Protein AF-A0A370E1D6-F1 (afdb_monomer_lite)

Foldseek 3Di:
DAAAEDADQVVLVVLVVDDNSLVR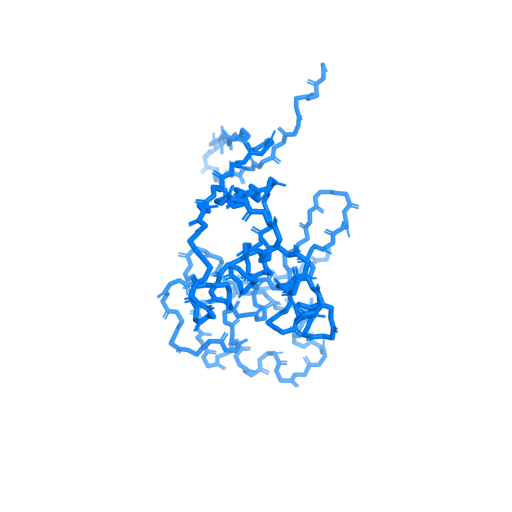YAYDPVCLVVHPDPVSSLSNQQSDADPVRDGPDDDACPCVVCLVVVLVVLLVDQAEEAEAEAPHPCRVVVNSVVVNVVVVNRYHYHYDYPFADWDWDDDPVDIDIDTDDDDD

pLDDT: mean 72.11, std 13.66, range [39.25, 93.19]

Sequence (136 aa):
MFKIVLSNQTLLQFAFSNKIGRALVRGNLLKLSSYSDRSVADHIYTSIKLNNRTSKESRANRFQDIDQHTVDLLKEFDKPVFHDVGVSSGITSFELYSLLQDQGVSSSFNISDKFAKIYYEKTPLYTKIYDSEKIP

Structure (mmCIF, N/CA/C/O backbone):
data_AF-A0A370E1D6-F1
#
_entry.id   AF-A0A370E1D6-F1
#
loop_
_atom_site.group_PDB
_atom_site.id
_atom_site.type_symbol
_atom_site.label_atom_id
_atom_site.label_alt_id
_atom_site.label_comp_id
_atom_site.label_asym_id
_atom_site.label_entity_id
_atom_site.label_seq_id
_atom_site.pdbx_PDB_ins_code
_atom_site.Cartn_x
_atom_site.Cartn_y
_atom_site.Cartn_z
_atom_site.occupancy
_atom_site.B_iso_or_equiv
_atom_site.auth_seq_id
_atom_site.auth_comp_id
_atom_site.auth_asym_id
_atom_site.auth_atom_id
_atom_site.pdbx_PDB_model_num
ATOM 1 N N . MET A 1 1 ? 21.461 -1.186 -13.683 1.00 49.19 1 MET A N 1
ATOM 2 C CA . MET A 1 1 ? 20.892 -2.408 -14.294 1.00 49.19 1 MET A CA 1
ATOM 3 C C . MET A 1 1 ? 19.771 -1.978 -15.223 1.00 49.19 1 MET A C 1
ATOM 5 O O . MET A 1 1 ? 18.837 -1.340 -14.750 1.00 49.19 1 MET A O 1
ATOM 9 N N . PHE A 1 2 ? 19.920 -2.232 -16.522 1.00 52.75 2 PHE A N 1
ATOM 10 C CA . PHE A 1 2 ? 18.925 -1.894 -17.542 1.00 52.75 2 PHE A CA 1
ATOM 11 C C . PHE A 1 2 ? 17.621 -2.656 -17.266 1.00 52.75 2 PHE A C 1
ATOM 13 O O . PHE A 1 2 ? 17.673 -3.841 -16.934 1.00 52.75 2 PHE A O 1
ATOM 20 N N . LYS A 1 3 ? 16.470 -1.980 -17.342 1.00 71.12 3 LYS A N 1
ATOM 21 C CA . LYS A 1 3 ? 15.152 -2.607 -17.189 1.00 71.12 3 LYS A CA 1
ATOM 22 C C . LYS A 1 3 ? 14.265 -2.241 -18.365 1.00 71.12 3 LYS A C 1
ATOM 24 O O . LYS A 1 3 ? 14.209 -1.078 -18.751 1.00 71.12 3 LYS A O 1
ATOM 29 N N . ILE A 1 4 ? 13.556 -3.231 -18.891 1.00 79.62 4 ILE A N 1
ATOM 30 C CA . ILE A 1 4 ? 12.594 -3.063 -19.978 1.00 79.62 4 ILE A CA 1
ATOM 31 C C . ILE A 1 4 ? 11.248 -2.693 -19.358 1.00 79.62 4 ILE A C 1
ATOM 33 O O . ILE A 1 4 ? 10.735 -3.427 -18.512 1.00 79.62 4 ILE A O 1
ATOM 37 N N . VAL A 1 5 ? 10.681 -1.556 -19.760 1.00 84.75 5 VAL A N 1
ATOM 38 C CA . VAL A 1 5 ? 9.362 -1.115 -19.294 1.00 84.75 5 VAL A CA 1
ATOM 39 C C . VAL A 1 5 ? 8.301 -1.564 -20.291 1.00 84.75 5 VAL A C 1
ATOM 41 O O . VAL A 1 5 ? 8.332 -1.160 -21.450 1.00 84.75 5 VAL A O 1
ATOM 44 N N . LEU A 1 6 ? 7.354 -2.386 -19.841 1.00 86.44 6 LEU A N 1
ATOM 45 C CA . LEU A 1 6 ? 6.246 -2.874 -20.661 1.00 86.44 6 LEU A CA 1
ATOM 46 C C . LEU A 1 6 ? 4.914 -2.294 -20.185 1.00 86.44 6 LEU A C 1
ATOM 48 O O . LEU A 1 6 ? 4.705 -2.033 -19.004 1.00 86.44 6 LEU A O 1
ATOM 52 N N . SER A 1 7 ? 4.008 -2.096 -21.140 1.00 87.38 7 SER A N 1
ATOM 53 C CA . SER A 1 7 ? 2.627 -1.652 -20.898 1.00 87.38 7 SER A CA 1
ATOM 54 C C . SER A 1 7 ? 1.584 -2.690 -21.322 1.00 87.38 7 SER A C 1
ATOM 56 O O . SER A 1 7 ? 0.396 -2.479 -21.115 1.00 87.38 7 SER A O 1
ATOM 58 N N . ASN A 1 8 ? 2.003 -3.781 -21.967 1.00 92.25 8 ASN A N 1
ATOM 59 C CA . ASN A 1 8 ? 1.111 -4.854 -22.393 1.00 92.25 8 ASN A CA 1
ATOM 60 C C . ASN A 1 8 ? 0.961 -5.867 -21.250 1.00 92.25 8 ASN A C 1
ATOM 62 O O . ASN A 1 8 ? 1.958 -6.426 -20.791 1.00 92.25 8 ASN A O 1
ATOM 66 N N . GLN A 1 9 ? -0.274 -6.103 -20.807 1.00 91.50 9 GLN A N 1
ATOM 67 C CA . GLN A 1 9 ? -0.565 -6.969 -19.665 1.00 91.50 9 GLN A CA 1
ATOM 68 C C . GLN A 1 9 ? -0.124 -8.418 -19.884 1.00 91.50 9 GLN A C 1
ATOM 70 O O . GLN A 1 9 ? 0.505 -8.992 -19.003 1.00 91.50 9 GLN A O 1
ATOM 75 N N . THR A 1 10 ? -0.389 -8.999 -21.053 1.00 93.19 10 THR A N 1
ATOM 76 C CA . THR A 1 10 ? -0.027 -10.390 -21.365 1.00 93.19 10 THR A CA 1
ATOM 77 C C . THR A 1 10 ? 1.485 -10.605 -21.306 1.00 93.19 10 THR A C 1
ATOM 79 O O . THR A 1 10 ? 1.964 -11.576 -20.721 1.00 93.19 10 THR A O 1
ATOM 82 N N . LEU A 1 11 ? 2.264 -9.663 -21.844 1.00 90.94 11 LEU A N 1
ATOM 83 C CA . LEU A 1 11 ? 3.725 -9.719 -21.758 1.00 90.94 11 LEU A CA 1
ATOM 84 C C . LEU A 1 11 ? 4.228 -9.527 -20.323 1.00 90.94 11 LEU A C 1
ATOM 86 O O . LEU A 1 11 ? 5.212 -10.153 -19.933 1.00 90.94 11 LEU A O 1
ATOM 90 N N . LEU A 1 12 ? 3.556 -8.689 -19.529 1.00 90.69 12 LEU A N 1
ATOM 91 C CA . LEU A 1 12 ? 3.871 -8.517 -18.111 1.00 90.69 12 LEU A CA 1
ATOM 92 C C . LEU A 1 12 ? 3.581 -9.789 -17.310 1.00 90.69 12 LEU A C 1
ATOM 94 O O . LEU A 1 12 ? 4.440 -10.210 -16.545 1.00 90.69 12 LEU A O 1
ATOM 98 N N . GLN A 1 13 ? 2.440 -10.445 -17.531 1.00 92.31 13 GLN A N 1
ATOM 99 C CA . GLN A 1 13 ? 2.112 -11.739 -16.919 1.00 92.31 13 GLN A CA 1
ATOM 100 C C . GLN A 1 13 ? 3.180 -12.785 -17.252 1.00 92.31 13 GLN A C 1
ATOM 102 O O . GLN A 1 13 ? 3.714 -13.443 -16.357 1.00 92.31 13 GLN A O 1
ATOM 107 N N . PHE A 1 14 ? 3.559 -12.888 -18.529 1.00 92.19 14 PHE A N 1
ATOM 108 C CA . PHE A 1 14 ? 4.608 -13.807 -18.958 1.00 92.19 14 PHE A CA 1
ATOM 109 C C . PHE A 1 14 ? 5.952 -13.484 -18.293 1.00 92.19 14 PHE A C 1
ATOM 111 O O . PHE A 1 14 ? 6.603 -14.373 -17.745 1.00 92.19 14 PHE A O 1
ATOM 118 N N . ALA A 1 15 ? 6.353 -12.213 -18.265 1.00 89.19 15 ALA A N 1
ATOM 119 C CA . ALA A 1 15 ? 7.590 -11.791 -17.616 1.00 89.19 15 ALA A CA 1
ATOM 120 C C . ALA A 1 15 ? 7.570 -12.040 -16.098 1.00 89.19 15 ALA A C 1
ATOM 122 O O . ALA A 1 15 ? 8.588 -12.415 -15.516 1.00 89.19 15 ALA A O 1
ATOM 123 N N . PHE A 1 16 ? 6.422 -11.858 -15.447 1.00 88.56 16 PHE A N 1
ATOM 124 C CA . PHE A 1 16 ? 6.280 -12.029 -14.004 1.00 88.56 16 PHE A CA 1
ATOM 125 C C . PHE A 1 16 ? 6.155 -13.493 -13.576 1.00 88.56 16 PHE A C 1
ATOM 127 O O . PHE A 1 16 ? 6.469 -13.818 -12.429 1.00 88.56 16 PHE A O 1
ATOM 134 N N . SER A 1 17 ? 5.822 -14.398 -14.500 1.00 89.75 17 SER A N 1
ATOM 135 C CA . SER A 1 17 ? 5.753 -15.840 -14.231 1.00 89.75 17 SER A CA 1
ATOM 136 C C . SER A 1 17 ? 7.088 -16.439 -13.760 1.00 89.75 17 SER A C 1
ATOM 138 O O . SER A 1 17 ? 7.103 -17.384 -12.976 1.00 89.75 17 SER A O 1
ATOM 140 N N . ASN A 1 18 ? 8.230 -15.857 -14.146 1.00 87.19 18 ASN A N 1
ATOM 141 C CA . ASN A 1 18 ? 9.556 -16.399 -13.837 1.00 87.19 18 ASN A CA 1
ATOM 142 C C . ASN A 1 18 ? 10.513 -15.359 -13.220 1.00 87.19 18 ASN A C 1
ATOM 144 O O . ASN A 1 18 ? 10.276 -14.152 -13.240 1.00 87.19 18 ASN A O 1
ATOM 148 N N . LYS A 1 19 ? 11.600 -15.838 -12.603 1.00 83.38 19 LYS A N 1
ATOM 149 C CA . LYS A 1 19 ? 12.531 -15.005 -11.816 1.00 83.38 19 LYS A CA 1
ATOM 150 C C . LYS A 1 19 ? 13.360 -14.047 -12.680 1.00 83.38 19 LYS A C 1
ATOM 152 O O . LYS A 1 19 ? 13.627 -12.924 -12.258 1.00 83.38 19 LYS A O 1
ATOM 157 N N . ILE A 1 20 ? 13.759 -14.482 -13.876 1.00 84.50 20 ILE A N 1
ATOM 158 C CA . ILE A 1 20 ? 14.594 -13.695 -14.795 1.00 84.50 20 ILE A CA 1
ATOM 159 C C . ILE A 1 20 ? 13.780 -12.529 -15.363 1.00 84.50 20 ILE A C 1
ATOM 161 O O . ILE A 1 20 ? 14.221 -11.381 -15.306 1.00 84.50 20 ILE A O 1
ATOM 165 N N . GLY A 1 21 ? 12.556 -12.797 -15.820 1.00 83.81 21 GLY A N 1
ATOM 166 C CA . GLY A 1 21 ? 11.641 -11.772 -16.310 1.00 83.81 21 GLY A CA 1
ATOM 167 C C . GLY A 1 21 ? 11.331 -10.719 -15.244 1.00 83.81 21 GLY A C 1
ATOM 168 O O . GLY A 1 21 ? 11.463 -9.529 -15.517 1.00 83.81 21 GLY A O 1
ATOM 169 N N . ARG A 1 22 ? 11.075 -11.118 -13.989 1.00 81.50 22 ARG A N 1
ATOM 170 C CA . ARG A 1 22 ? 10.895 -10.180 -12.856 1.00 81.50 22 ARG A CA 1
ATOM 171 C C . ARG A 1 22 ? 12.113 -9.295 -12.571 1.00 81.50 22 ARG A C 1
ATOM 173 O O . ARG A 1 22 ? 11.969 -8.170 -12.077 1.00 81.50 22 ARG A O 1
ATOM 180 N N . ALA A 1 23 ? 13.319 -9.785 -12.848 1.00 77.75 23 ALA A N 1
ATOM 181 C CA . ALA A 1 23 ? 14.547 -9.020 -12.650 1.00 77.75 23 ALA A CA 1
ATOM 182 C C . ALA A 1 23 ? 14.761 -7.969 -13.753 1.00 77.75 23 ALA A C 1
ATOM 184 O O . ALA A 1 23 ? 15.207 -6.856 -13.456 1.00 77.75 23 ALA A O 1
ATOM 185 N N . LEU A 1 24 ? 14.408 -8.309 -14.997 1.00 80.44 24 LEU A N 1
ATOM 186 C CA . LEU A 1 24 ? 14.694 -7.509 -16.192 1.00 80.44 24 LEU A CA 1
ATOM 187 C C . LEU A 1 24 ? 13.536 -6.602 -16.625 1.00 80.44 24 LEU A C 1
ATOM 189 O O . LEU A 1 24 ? 13.775 -5.577 -17.261 1.00 80.44 24 LEU A O 1
ATOM 193 N N . VAL A 1 25 ? 12.295 -6.942 -16.274 1.00 84.69 25 VAL A N 1
ATOM 194 C CA . VAL A 1 25 ? 11.087 -6.245 -16.734 1.00 84.69 25 VAL A CA 1
ATOM 195 C C . VAL A 1 25 ? 10.439 -5.449 -15.599 1.00 84.69 25 VAL A C 1
ATOM 197 O O . VAL A 1 25 ? 10.438 -5.844 -14.427 1.00 84.69 25 VAL A O 1
ATOM 200 N N . ARG A 1 26 ? 9.887 -4.285 -15.942 1.00 82.75 26 ARG A N 1
ATOM 201 C CA . ARG A 1 26 ? 9.024 -3.470 -15.081 1.00 82.75 26 ARG A CA 1
ATOM 202 C C . ARG A 1 26 ? 7.744 -3.110 -15.819 1.00 82.75 26 ARG A C 1
ATOM 204 O O . ARG A 1 26 ? 7.758 -2.910 -17.030 1.00 82.75 26 ARG A O 1
ATOM 211 N N . GLY A 1 27 ? 6.643 -3.016 -15.082 1.00 81.81 27 GLY A N 1
ATOM 212 C CA . GLY A 1 27 ? 5.409 -2.461 -15.624 1.00 81.81 27 GLY A CA 1
ATOM 213 C C . GLY A 1 27 ? 5.448 -0.942 -15.662 1.00 81.81 27 GLY A C 1
ATOM 214 O O . GLY A 1 27 ? 6.109 -0.301 -14.842 1.00 81.81 27 GLY A O 1
ATOM 215 N N . ASN A 1 28 ? 4.743 -0.366 -16.629 1.00 79.44 28 ASN A N 1
ATOM 216 C CA . ASN A 1 28 ? 4.551 1.071 -16.712 1.00 79.44 28 ASN A CA 1
ATOM 217 C C . ASN A 1 28 ? 3.574 1.529 -15.619 1.00 79.44 28 ASN A C 1
ATOM 219 O O . ASN A 1 28 ? 2.386 1.205 -15.677 1.00 79.44 28 ASN A O 1
ATOM 223 N N . LEU A 1 29 ? 4.085 2.290 -14.649 1.00 74.31 29 LEU A N 1
ATOM 224 C CA . LEU A 1 29 ? 3.318 2.816 -13.517 1.00 74.31 29 LEU A CA 1
ATOM 225 C C . LEU A 1 29 ? 2.202 3.772 -13.953 1.00 74.31 29 LEU A C 1
ATOM 227 O O . LEU A 1 29 ? 1.120 3.746 -13.379 1.00 74.31 29 LEU A O 1
ATOM 231 N N . LEU A 1 30 ? 2.412 4.550 -15.019 1.00 77.56 30 LEU A N 1
ATOM 232 C CA . LEU A 1 30 ? 1.405 5.488 -15.537 1.00 77.56 30 LEU A CA 1
ATOM 233 C C . LEU A 1 30 ? 0.172 4.781 -16.121 1.00 77.56 30 LEU A C 1
ATOM 235 O O . LEU A 1 30 ? -0.832 5.420 -16.410 1.00 77.56 30 LEU A O 1
ATOM 239 N N . LYS A 1 31 ? 0.256 3.462 -16.313 1.00 78.00 31 LYS A N 1
ATOM 240 C CA . LYS A 1 31 ? -0.807 2.618 -16.858 1.00 78.00 31 LYS A CA 1
ATOM 241 C C . LYS A 1 31 ? -1.404 1.663 -15.829 1.00 78.00 31 LYS A C 1
ATOM 243 O O . LYS A 1 31 ? -2.151 0.769 -16.215 1.00 78.00 31 LYS A O 1
ATOM 248 N N . LEU A 1 32 ? -1.121 1.867 -14.538 1.00 74.94 32 LEU A N 1
ATOM 249 C CA . LEU A 1 32 ? -1.628 1.031 -13.444 1.00 74.94 32 LEU A CA 1
ATOM 250 C C . LEU A 1 32 ? -3.149 0.832 -13.502 1.00 74.94 32 LEU A C 1
ATOM 252 O O . LEU A 1 32 ? -3.612 -0.299 -13.404 1.00 74.94 32 LEU A O 1
ATOM 256 N N . SER A 1 33 ? -3.908 1.901 -13.756 1.00 76.38 33 SER A N 1
ATOM 257 C CA . SER A 1 33 ? -5.374 1.863 -13.869 1.00 76.38 33 SER A CA 1
ATOM 258 C C . SER A 1 33 ? -5.902 1.138 -15.112 1.00 76.38 33 SER A C 1
ATOM 260 O O . SER A 1 33 ? -7.093 0.859 -15.189 1.00 76.38 33 SER A O 1
ATOM 262 N N . SER A 1 34 ? -5.041 0.841 -16.091 1.00 80.56 34 SER A N 1
ATOM 263 C CA . SER A 1 34 ? -5.422 0.183 -17.347 1.00 80.56 34 SER A CA 1
ATOM 264 C C . SER A 1 34 ? -5.170 -1.327 -17.365 1.00 80.56 34 SER A C 1
ATOM 266 O O . SER A 1 34 ? -5.534 -1.984 -18.338 1.00 80.56 34 SER A O 1
ATOM 268 N N . TYR A 1 35 ? -4.556 -1.888 -16.316 1.00 81.44 35 TYR A N 1
ATOM 269 C CA . TYR A 1 35 ? -4.383 -3.335 -16.186 1.00 81.44 35 TYR A CA 1
ATOM 270 C C . TYR A 1 35 ? -5.651 -3.949 -15.579 1.00 81.44 35 TYR A C 1
ATOM 272 O O . TYR A 1 35 ? -6.039 -3.607 -14.465 1.00 81.44 35 TYR A O 1
ATOM 280 N N . SER A 1 36 ? -6.295 -4.858 -16.309 1.00 84.62 36 SER A N 1
ATOM 281 C CA . SER A 1 36 ? -7.484 -5.583 -15.847 1.00 84.62 36 SER A CA 1
ATOM 282 C C . SER A 1 36 ? -7.149 -6.687 -14.844 1.00 84.62 36 SER A C 1
ATOM 284 O O . SER A 1 36 ? -7.978 -7.031 -14.005 1.00 84.62 36 SER A O 1
ATOM 286 N N . ASP A 1 37 ? -5.935 -7.236 -14.904 1.00 83.75 37 ASP A N 1
ATOM 287 C CA . ASP A 1 37 ? -5.465 -8.243 -13.957 1.00 83.75 37 ASP A CA 1
ATOM 288 C C . ASP A 1 37 ? -4.802 -7.583 -12.743 1.00 83.75 37 ASP A C 1
ATOM 290 O O . ASP A 1 37 ? -3.699 -7.028 -12.823 1.00 83.75 37 ASP A O 1
ATOM 294 N N . ARG A 1 38 ? -5.477 -7.702 -11.596 1.00 79.75 38 ARG A N 1
ATOM 295 C CA . ARG A 1 38 ? -4.999 -7.234 -10.289 1.00 79.75 38 ARG A CA 1
ATOM 296 C C . ARG A 1 38 ? -3.625 -7.795 -9.933 1.00 79.75 38 ARG A C 1
ATOM 298 O O . ARG A 1 38 ? -2.803 -7.045 -9.425 1.00 79.75 38 ARG A O 1
ATOM 305 N N . SER A 1 39 ? -3.320 -9.049 -10.268 1.00 79.62 39 SER A N 1
ATOM 306 C CA . SER A 1 39 ? -2.033 -9.666 -9.922 1.00 79.62 39 SER A CA 1
ATOM 307 C C . SER A 1 39 ? -0.844 -8.971 -10.597 1.00 79.62 39 SER A C 1
ATOM 309 O O . SER A 1 39 ? 0.233 -8.843 -10.010 1.00 79.62 39 SER A O 1
ATOM 311 N N . VAL A 1 40 ? -1.046 -8.452 -11.813 1.00 81.88 40 VAL A N 1
ATOM 312 C CA . VAL A 1 40 ? -0.045 -7.668 -12.545 1.00 81.88 40 VAL A CA 1
ATOM 313 C C . VAL A 1 40 ? 0.139 -6.309 -11.886 1.00 81.88 40 VAL A C 1
ATOM 315 O O . VAL A 1 40 ? 1.277 -5.895 -11.657 1.00 81.88 40 VAL A O 1
ATOM 318 N N . ALA A 1 41 ? -0.960 -5.630 -11.551 1.00 76.94 41 ALA A N 1
ATOM 319 C CA . ALA A 1 41 ? -0.921 -4.347 -10.857 1.00 76.94 41 ALA A CA 1
ATOM 320 C C . ALA A 1 41 ? -0.238 -4.471 -9.484 1.00 76.94 41 ALA A C 1
ATOM 322 O O . ALA A 1 41 ? 0.677 -3.704 -9.186 1.00 76.94 41 ALA A O 1
ATOM 323 N N . ASP A 1 42 ? -0.592 -5.486 -8.697 1.00 74.94 42 ASP A N 1
ATOM 324 C CA . ASP A 1 42 ? -0.029 -5.756 -7.372 1.00 74.94 42 ASP A CA 1
ATOM 325 C C . ASP A 1 42 ? 1.472 -6.072 -7.449 1.00 74.94 42 ASP A C 1
ATOM 327 O O . ASP A 1 42 ? 2.271 -5.599 -6.632 1.00 74.94 42 ASP A O 1
ATOM 331 N N . HIS A 1 43 ? 1.903 -6.814 -8.476 1.00 75.75 43 HIS A N 1
ATOM 332 C CA . HIS A 1 43 ? 3.327 -7.055 -8.705 1.00 75.75 43 HIS A CA 1
ATOM 333 C C . HIS A 1 43 ? 4.081 -5.767 -9.061 1.00 75.75 43 HIS A C 1
ATOM 335 O O . HIS A 1 43 ? 5.199 -5.538 -8.597 1.00 75.75 43 HIS A O 1
ATOM 341 N N . ILE A 1 44 ? 3.475 -4.894 -9.869 1.00 77.25 44 ILE A N 1
ATOM 342 C CA . ILE A 1 44 ? 4.055 -3.592 -10.205 1.00 77.25 44 ILE A CA 1
ATOM 343 C C . ILE A 1 44 ? 4.192 -2.740 -8.939 1.00 77.25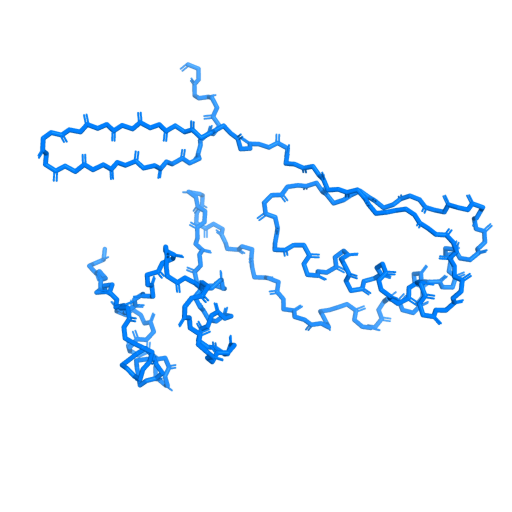 44 ILE A C 1
ATOM 345 O O . ILE A 1 44 ? 5.296 -2.250 -8.688 1.00 77.25 44 ILE A O 1
ATOM 349 N N . TYR A 1 45 ? 3.136 -2.640 -8.124 1.00 69.00 45 TYR A N 1
ATOM 350 C CA . TYR A 1 45 ? 3.128 -1.922 -6.845 1.00 69.00 45 TYR A CA 1
ATOM 351 C C . TYR A 1 45 ? 4.225 -2.410 -5.895 1.00 69.00 45 TYR A C 1
ATOM 353 O O . TYR A 1 45 ? 5.027 -1.616 -5.407 1.00 69.00 45 TYR A O 1
ATOM 361 N N . THR A 1 46 ? 4.318 -3.721 -5.682 1.00 65.56 46 THR A N 1
ATOM 362 C CA . THR A 1 46 ? 5.319 -4.321 -4.781 1.00 65.56 46 THR A CA 1
ATOM 363 C C . THR A 1 46 ? 6.754 -4.203 -5.304 1.00 65.56 46 THR A C 1
ATOM 365 O O . THR A 1 46 ? 7.709 -4.290 -4.536 1.00 65.56 46 THR A O 1
ATOM 368 N N . SER A 1 47 ? 6.939 -3.950 -6.604 1.00 66.62 47 SER A N 1
ATOM 369 C CA . SER A 1 47 ? 8.263 -3.798 -7.217 1.00 66.62 47 SER A CA 1
ATOM 370 C C . SER A 1 47 ? 8.872 -2.388 -7.114 1.00 66.62 47 SER A C 1
ATOM 372 O O . SER A 1 47 ? 10.024 -2.202 -7.546 1.00 66.62 47 SER A O 1
ATOM 374 N N . ILE A 1 48 ? 8.126 -1.413 -6.574 1.00 67.62 48 ILE A N 1
ATOM 375 C CA . ILE A 1 48 ? 8.557 -0.021 -6.387 1.00 67.62 48 ILE A CA 1
ATOM 376 C C . ILE A 1 48 ? 9.600 0.040 -5.262 1.00 67.62 48 ILE A C 1
ATOM 378 O O . ILE A 1 48 ? 9.387 -0.447 -4.153 1.00 67.62 48 ILE A O 1
ATOM 382 N N . LYS A 1 49 ? 10.759 0.639 -5.557 1.00 58.19 49 LYS A N 1
ATOM 383 C CA . LYS A 1 49 ? 11.835 0.872 -4.584 1.00 58.19 49 LYS A CA 1
ATOM 384 C C . LYS A 1 49 ? 12.024 2.369 -4.384 1.00 58.19 49 LYS A C 1
ATOM 386 O O . LYS A 1 49 ? 12.098 3.100 -5.367 1.00 58.19 49 LYS A O 1
ATOM 391 N N . LEU A 1 50 ? 12.137 2.789 -3.129 1.00 57.19 50 LEU A N 1
ATOM 392 C CA . LEU A 1 50 ? 12.456 4.158 -2.738 1.00 57.19 50 LEU A CA 1
ATOM 393 C C . LEU A 1 50 ? 13.956 4.443 -2.927 1.00 57.19 50 LEU A C 1
ATOM 395 O O . LEU A 1 50 ? 14.776 3.527 -3.062 1.00 57.19 50 LEU A O 1
ATOM 399 N N . ASN A 1 51 ? 14.325 5.726 -2.913 1.00 48.44 51 ASN A N 1
ATOM 400 C CA . ASN A 1 51 ? 15.685 6.212 -3.190 1.00 48.44 51 ASN A CA 1
ATOM 401 C C . ASN A 1 51 ? 16.758 5.622 -2.250 1.00 48.44 51 ASN A C 1
ATOM 403 O O . ASN A 1 51 ? 17.905 5.439 -2.648 1.00 48.44 51 ASN A O 1
ATOM 407 N N . ASN A 1 52 ? 16.380 5.230 -1.033 1.00 53.41 52 ASN A N 1
ATOM 408 C CA . ASN A 1 52 ? 17.241 4.561 -0.049 1.00 53.41 52 ASN A CA 1
ATOM 409 C C . ASN A 1 52 ? 17.306 3.024 -0.219 1.00 53.41 52 ASN A C 1
ATOM 411 O O . ASN A 1 52 ? 17.729 2.319 0.693 1.00 53.41 52 ASN A O 1
ATOM 415 N N . ARG A 1 53 ? 16.867 2.484 -1.367 1.00 52.38 53 ARG A N 1
ATOM 416 C CA . ARG A 1 53 ? 16.745 1.040 -1.663 1.00 52.38 53 ARG A CA 1
ATOM 417 C C . ARG A 1 53 ? 15.768 0.276 -0.768 1.00 52.38 53 ARG A C 1
ATOM 419 O O . ARG A 1 53 ? 15.697 -0.949 -0.887 1.00 52.38 53 ARG A O 1
ATOM 426 N N . THR A 1 54 ? 14.994 0.962 0.069 1.00 44.22 54 THR A N 1
ATOM 427 C CA . THR A 1 54 ? 13.897 0.327 0.798 1.00 44.22 54 THR A CA 1
ATOM 428 C C . THR A 1 54 ? 12.726 0.084 -0.151 1.00 44.22 54 THR A C 1
ATOM 430 O O . THR A 1 54 ? 12.458 0.867 -1.064 1.00 44.22 54 THR A O 1
ATOM 433 N N . SER A 1 55 ? 12.046 -1.039 0.029 1.00 48.47 55 SER A N 1
ATOM 434 C CA . SER A 1 55 ? 10.754 -1.316 -0.592 1.00 48.47 55 SER A CA 1
ATOM 435 C C . SER A 1 55 ? 9.732 -1.430 0.527 1.00 48.47 55 SER A C 1
ATOM 437 O O . SER A 1 55 ? 9.906 -2.240 1.437 1.00 48.47 55 SER A O 1
ATOM 439 N N . LYS A 1 56 ? 8.665 -0.628 0.478 1.00 51.97 56 LYS A N 1
ATOM 440 C CA . LYS A 1 56 ? 7.475 -0.901 1.286 1.00 51.97 56 LYS A CA 1
ATOM 441 C C . LYS A 1 56 ? 6.660 -1.953 0.539 1.00 51.97 56 LYS A C 1
ATOM 443 O O . LYS A 1 56 ? 5.827 -1.624 -0.294 1.00 51.97 56 LYS A O 1
ATOM 448 N N . GLU A 1 57 ? 6.937 -3.226 0.807 1.00 51.97 57 GLU A N 1
ATOM 449 C CA . GLU A 1 57 ? 5.992 -4.291 0.471 1.00 51.97 57 GLU A CA 1
ATOM 450 C C . GLU A 1 57 ? 4.909 -4.301 1.559 1.00 51.97 57 GLU A C 1
ATOM 452 O O . GLU A 1 57 ? 5.189 -4.638 2.712 1.00 51.97 57 GLU A O 1
ATOM 457 N N . SER A 1 58 ? 3.683 -3.902 1.213 1.00 53.81 58 SER A N 1
ATOM 458 C CA . SER A 1 58 ? 2.495 -4.294 1.976 1.00 53.81 58 SER A CA 1
ATOM 459 C C . SER A 1 58 ? 1.633 -5.192 1.102 1.00 53.81 58 SER A C 1
ATOM 461 O O . SER A 1 58 ? 1.525 -4.968 -0.104 1.00 53.81 58 SER A O 1
ATOM 463 N N . ARG A 1 59 ? 1.086 -6.248 1.698 1.00 60.69 59 ARG A N 1
ATOM 464 C CA . ARG A 1 59 ? 0.191 -7.211 1.051 1.00 60.69 59 ARG A CA 1
ATOM 465 C C . ARG A 1 59 ? -1.130 -7.184 1.805 1.00 60.69 59 ARG A C 1
ATOM 467 O O . ARG A 1 59 ? -1.124 -6.863 2.991 1.00 60.69 59 ARG A O 1
ATOM 474 N N . ALA A 1 60 ? -2.213 -7.516 1.115 1.00 60.00 60 ALA A N 1
ATOM 475 C CA . ALA A 1 60 ? -3.506 -7.686 1.759 1.00 60.00 60 ALA A CA 1
ATOM 476 C C . ALA A 1 60 ? -3.431 -8.756 2.864 1.00 60.00 60 ALA A C 1
ATOM 478 O O . ALA A 1 60 ? -2.659 -9.714 2.731 1.00 60.00 60 ALA A O 1
ATOM 479 N N . ASN A 1 61 ? -4.213 -8.590 3.932 1.00 63.88 61 ASN A N 1
ATOM 480 C CA . ASN A 1 61 ? -4.268 -9.474 5.107 1.00 63.88 61 ASN A CA 1
ATOM 481 C C . ASN A 1 61 ? -2.924 -9.653 5.834 1.00 63.88 61 ASN A C 1
ATOM 483 O O . ASN A 1 61 ? -2.653 -10.699 6.427 1.00 63.88 61 ASN A O 1
ATOM 487 N N . ARG A 1 62 ? -2.040 -8.651 5.781 1.00 69.62 62 ARG A N 1
ATOM 488 C CA . ARG A 1 62 ? -0.708 -8.739 6.404 1.00 69.62 62 ARG A CA 1
ATOM 489 C C . ARG A 1 62 ? -0.763 -8.940 7.922 1.00 69.62 62 ARG A C 1
ATOM 491 O O . ARG A 1 62 ? 0.157 -9.545 8.463 1.00 69.62 62 ARG A O 1
ATOM 498 N N . PHE A 1 63 ? -1.785 -8.396 8.573 1.00 71.50 63 PHE A N 1
ATOM 499 C CA . PHE A 1 63 ? -1.899 -8.307 10.027 1.00 71.50 63 PHE A CA 1
ATOM 500 C C . PHE A 1 63 ? -3.173 -8.973 10.557 1.00 71.50 63 PHE A C 1
ATOM 502 O O . PHE A 1 63 ? -3.629 -8.652 11.649 1.00 71.50 63 PHE A O 1
ATOM 509 N N . GLN A 1 64 ? -3.722 -9.946 9.817 1.00 73.81 64 GLN A N 1
ATOM 510 C CA . GLN A 1 64 ? -4.977 -10.618 10.180 1.00 73.81 64 GLN A CA 1
ATOM 511 C C . GLN A 1 64 ? -4.974 -11.202 11.608 1.00 73.81 64 GLN A C 1
ATOM 513 O O . GLN A 1 64 ? -6.024 -11.353 12.223 1.00 73.81 64 GLN A O 1
ATOM 518 N N . ASP A 1 65 ? -3.795 -11.573 12.113 1.00 74.19 65 ASP A N 1
ATOM 519 C CA . ASP A 1 65 ? -3.574 -12.156 13.434 1.00 74.19 65 ASP A CA 1
ATOM 520 C C . ASP A 1 65 ? -3.707 -11.127 14.560 1.00 74.19 65 ASP A C 1
ATOM 522 O O . ASP A 1 65 ? -4.167 -11.462 15.650 1.00 74.19 65 ASP A O 1
ATOM 526 N N . ILE A 1 66 ? -3.343 -9.872 14.296 1.00 77.50 66 ILE A N 1
ATOM 527 C CA . ILE A 1 66 ? -3.420 -8.776 15.266 1.00 77.50 66 ILE A CA 1
ATOM 528 C C . ILE A 1 66 ? -4.627 -7.863 15.038 1.00 77.50 66 ILE A C 1
ATOM 530 O O . ILE A 1 66 ? -5.022 -7.158 15.965 1.00 77.50 66 ILE A O 1
ATOM 534 N N . ASP A 1 67 ? -5.239 -7.880 13.852 1.00 79.81 67 ASP A N 1
ATOM 535 C CA . ASP A 1 67 ? -6.358 -7.001 13.501 1.00 79.81 67 ASP A CA 1
ATOM 536 C C . ASP A 1 67 ? -7.556 -7.235 14.427 1.00 79.81 67 ASP A C 1
ATOM 538 O O . ASP A 1 67 ? -8.130 -6.275 14.935 1.00 79.81 67 ASP A O 1
ATOM 542 N N . GLN A 1 68 ? -7.882 -8.493 14.751 1.00 80.50 68 GLN A N 1
ATOM 543 C CA . GLN A 1 68 ? -8.994 -8.783 15.661 1.00 80.50 68 GLN A CA 1
ATOM 544 C C . GLN A 1 68 ? -8.721 -8.297 17.092 1.00 80.50 68 GLN A C 1
ATOM 546 O O . GLN A 1 68 ? -9.575 -7.648 17.689 1.00 80.50 68 GLN A O 1
ATOM 551 N N . HIS A 1 69 ? -7.514 -8.531 17.617 1.00 84.69 69 HIS A N 1
ATOM 552 C CA . HIS A 1 69 ? -7.113 -8.006 18.927 1.00 84.69 69 HIS A CA 1
ATOM 553 C C . HIS A 1 69 ? -7.123 -6.475 18.957 1.00 84.69 69 HIS A C 1
ATOM 555 O O . HIS A 1 69 ? -7.479 -5.863 19.963 1.00 84.69 69 HIS A O 1
ATOM 561 N N . THR A 1 70 ? -6.755 -5.857 17.836 1.00 82.75 70 THR A N 1
ATOM 562 C CA . THR A 1 70 ? -6.772 -4.407 17.670 1.00 82.75 70 THR A CA 1
ATOM 563 C C . THR A 1 70 ? -8.209 -3.891 17.684 1.00 82.75 70 THR A C 1
ATOM 565 O O . THR A 1 70 ? -8.499 -2.942 18.403 1.00 82.75 70 THR A O 1
ATOM 568 N N . VAL A 1 71 ? -9.136 -4.540 16.972 1.00 82.94 71 VAL A N 1
ATOM 569 C CA . VAL A 1 71 ? -10.567 -4.194 16.997 1.00 82.94 71 VAL A CA 1
ATOM 570 C C . VAL A 1 71 ? -11.166 -4.324 18.393 1.00 82.94 71 VAL A C 1
ATOM 572 O O . VAL A 1 71 ? -11.893 -3.427 18.820 1.00 82.94 71 VAL A O 1
ATOM 575 N N . ASP A 1 72 ? -10.861 -5.407 19.108 1.00 85.62 72 ASP A N 1
ATOM 576 C CA . ASP A 1 72 ? -11.386 -5.632 20.457 1.00 85.62 72 ASP A CA 1
ATOM 577 C C . ASP A 1 72 ? -10.936 -4.526 21.420 1.00 85.62 72 ASP A C 1
ATOM 579 O O . ASP A 1 72 ? -11.764 -3.983 22.148 1.00 85.62 72 ASP A O 1
ATOM 583 N N . LEU A 1 73 ? -9.667 -4.109 21.340 1.00 85.56 73 LEU A N 1
ATOM 584 C CA . LEU A 1 73 ? -9.151 -2.960 22.085 1.00 85.56 73 LEU A CA 1
ATOM 585 C C . LEU A 1 73 ? -9.860 -1.655 21.689 1.00 85.56 73 LEU A C 1
ATOM 587 O O . LEU A 1 73 ? -10.216 -0.845 22.538 1.00 85.56 73 LEU A O 1
ATOM 591 N N . LEU A 1 74 ? -10.063 -1.423 20.393 1.00 84.00 74 LEU A N 1
ATOM 592 C CA . LEU A 1 74 ? -10.602 -0.160 19.880 1.00 84.00 74 LEU A CA 1
ATOM 593 C C . LEU A 1 74 ? -12.085 0.051 20.194 1.00 84.00 74 LEU A C 1
ATOM 595 O O . LEU A 1 74 ? -12.524 1.198 20.250 1.00 84.00 74 LEU A O 1
ATOM 599 N N . LYS A 1 75 ? -12.845 -1.024 20.433 1.00 85.44 75 LYS A N 1
ATOM 600 C CA . LYS A 1 75 ? -14.236 -0.953 20.914 1.00 85.44 75 LYS A CA 1
ATOM 601 C C . LYS A 1 75 ? -14.361 -0.290 22.284 1.00 85.44 75 LYS A C 1
ATOM 603 O O . LYS A 1 75 ? -15.433 0.213 22.608 1.00 85.44 75 LYS A O 1
ATOM 608 N N . GLU A 1 76 ? -13.293 -0.281 23.078 1.00 86.06 76 GLU A N 1
ATOM 609 C CA . GLU A 1 76 ? -13.275 0.368 24.392 1.00 86.06 76 GLU A CA 1
ATOM 610 C C . GLU A 1 76 ? -13.208 1.904 24.297 1.00 86.06 76 GLU A C 1
ATOM 612 O O . GLU A 1 76 ? -13.426 2.596 25.291 1.00 86.06 76 GLU A O 1
ATOM 617 N N . PHE A 1 77 ? -12.933 2.454 23.109 1.00 80.81 77 PHE A N 1
ATOM 618 C CA . PHE A 1 77 ? -12.785 3.889 22.881 1.00 80.81 77 PHE A CA 1
ATOM 619 C C . PHE A 1 77 ? -14.008 4.475 22.164 1.00 80.81 77 PHE A C 1
ATOM 621 O O . PHE A 1 77 ? -14.520 3.903 21.202 1.00 80.81 77 PHE A O 1
ATOM 628 N N . ASP A 1 78 ? -14.448 5.668 22.580 1.00 78.62 78 ASP A N 1
ATOM 629 C CA . ASP A 1 78 ? -15.478 6.416 21.853 1.00 78.62 78 ASP A CA 1
ATOM 630 C C . ASP A 1 78 ? -14.868 7.062 20.598 1.00 78.62 78 ASP A C 1
ATOM 632 O O . ASP A 1 78 ? -13.983 7.916 20.684 1.00 78.62 78 ASP A O 1
ATOM 636 N N . LYS A 1 79 ? -15.342 6.632 19.424 1.00 79.75 79 LYS A N 1
ATOM 637 C CA . LYS A 1 79 ? -14.972 7.141 18.091 1.00 79.75 79 LYS A CA 1
ATOM 638 C C . LYS A 1 79 ? -13.465 7.191 17.802 1.00 79.75 79 LYS A C 1
ATOM 640 O O . LYS A 1 79 ? -12.914 8.277 17.590 1.00 79.75 79 LYS A O 1
ATOM 645 N N . PRO A 1 80 ? -12.785 6.035 17.708 1.00 77.88 80 PRO A N 1
ATOM 646 C CA . PRO A 1 80 ? -11.372 5.997 17.355 1.00 77.88 80 PRO A CA 1
ATOM 647 C C . PRO A 1 80 ? -11.105 6.638 15.983 1.00 77.88 80 PRO A C 1
ATOM 649 O O . PRO A 1 80 ? -11.843 6.443 15.010 1.00 77.88 80 PRO A O 1
ATOM 652 N N . VAL A 1 81 ? -10.021 7.413 15.914 1.00 77.06 81 VAL A N 1
ATOM 653 C CA . VAL A 1 81 ? -9.561 8.094 14.699 1.00 77.06 81 VAL A CA 1
ATOM 654 C C . VAL A 1 81 ? -8.269 7.445 14.224 1.00 77.06 81 VAL A C 1
ATOM 656 O O . VAL A 1 81 ? -7.270 7.430 14.939 1.00 77.06 81 VAL A O 1
ATOM 659 N N . PHE A 1 82 ? -8.282 6.958 12.989 1.00 69.69 82 PHE A N 1
ATOM 660 C CA . PHE A 1 82 ? -7.129 6.365 12.326 1.00 69.69 82 PHE A CA 1
ATOM 661 C C . PHE A 1 82 ? -6.512 7.382 11.393 1.00 69.69 82 PHE A C 1
ATOM 663 O O . PHE A 1 82 ? -7.209 8.028 10.610 1.00 69.69 82 PHE A O 1
ATOM 670 N N . HIS A 1 83 ? -5.195 7.509 11.463 1.00 67.88 83 HIS A N 1
ATOM 671 C CA . HIS A 1 83 ? -4.455 8.393 10.584 1.00 67.88 83 HIS A CA 1
ATOM 672 C C . HIS A 1 83 ? -3.303 7.633 9.939 1.00 67.88 83 HIS A C 1
ATOM 674 O O . HIS A 1 83 ? -2.308 7.330 10.594 1.00 67.88 83 HIS A O 1
ATOM 680 N N . ASP A 1 84 ? -3.443 7.321 8.651 1.00 69.12 84 ASP A N 1
ATOM 681 C CA . ASP A 1 84 ? -2.348 6.768 7.857 1.00 69.12 84 ASP A CA 1
ATOM 682 C C . ASP A 1 84 ? -1.425 7.900 7.393 1.00 69.12 84 ASP A C 1
ATOM 684 O O . ASP A 1 84 ? -1.857 8.864 6.751 1.00 69.12 84 ASP A O 1
ATOM 688 N N . VAL A 1 85 ? -0.147 7.790 7.753 1.00 62.69 85 VAL A N 1
ATOM 689 C CA . VAL A 1 85 ? 0.862 8.822 7.535 1.00 62.69 85 VAL A CA 1
ATOM 690 C C . VAL A 1 85 ? 2.002 8.270 6.668 1.00 62.69 85 VAL A C 1
ATOM 692 O O . VAL A 1 85 ? 2.883 7.545 7.141 1.00 62.69 85 VAL A O 1
ATOM 695 N N . GLY A 1 86 ? 2.025 8.680 5.394 1.00 57.84 86 GLY A N 1
ATOM 696 C CA . GLY A 1 86 ? 3.095 8.417 4.420 1.00 57.84 86 GLY A CA 1
ATOM 697 C C . GLY A 1 86 ? 2.641 7.721 3.128 1.00 57.84 86 GLY A C 1
ATOM 698 O O . GLY A 1 86 ? 1.537 7.204 3.044 1.00 57.84 86 GLY A O 1
ATOM 699 N N . VAL A 1 87 ? 3.537 7.654 2.132 1.00 50.38 87 VAL A N 1
ATOM 700 C CA . VAL A 1 87 ? 3.385 6.958 0.825 1.00 50.38 87 VAL A CA 1
ATOM 701 C C . VAL A 1 87 ? 3.313 5.418 0.937 1.00 50.38 87 VAL A C 1
ATOM 703 O O . VAL A 1 87 ? 3.947 4.677 0.186 1.00 50.38 87 VAL A O 1
ATOM 706 N N . SER A 1 88 ? 2.606 4.898 1.940 1.00 55.44 88 SER A N 1
ATOM 707 C CA . SER A 1 88 ? 2.207 3.490 1.982 1.00 55.44 88 SER A CA 1
ATOM 708 C C . SER A 1 88 ? 1.027 3.290 1.020 1.00 55.44 88 SER A C 1
ATOM 710 O O . SER A 1 88 ? 0.305 4.235 0.717 1.00 55.44 88 SER A O 1
ATOM 712 N N . SER A 1 89 ? 0.812 2.074 0.515 1.00 56.66 89 SER A N 1
ATOM 713 C CA . SER A 1 89 ? -0.340 1.770 -0.346 1.00 56.66 89 SER A CA 1
ATOM 714 C C . SER A 1 89 ? -1.695 1.934 0.361 1.00 56.66 89 SER A C 1
ATOM 716 O O . SER A 1 89 ? -2.723 1.672 -0.256 1.00 56.66 89 SER A O 1
ATOM 718 N N . GLY A 1 90 ? -1.716 2.287 1.653 1.00 59.25 90 GLY A N 1
ATOM 719 C CA . GLY A 1 90 ? -2.923 2.444 2.465 1.00 59.25 90 GLY A CA 1
ATOM 720 C C . GLY A 1 90 ? -3.640 1.134 2.784 1.00 59.25 90 GLY A C 1
ATOM 721 O O . GLY A 1 90 ? -4.506 1.121 3.649 1.00 59.25 90 GLY A O 1
ATOM 722 N N . ILE A 1 91 ? -3.262 0.034 2.117 1.00 65.25 91 ILE A N 1
ATOM 723 C CA . ILE A 1 91 ? -3.942 -1.269 2.154 1.00 65.25 91 ILE A CA 1
ATOM 724 C C . ILE A 1 91 ? -4.180 -1.712 3.594 1.00 65.25 91 ILE A C 1
ATOM 726 O O . ILE A 1 91 ? -5.304 -1.994 3.968 1.00 65.25 91 ILE A O 1
ATOM 730 N N . THR A 1 92 ? -3.141 -1.675 4.419 1.00 71.38 92 THR A N 1
ATOM 731 C CA . THR A 1 92 ? -3.215 -2.152 5.798 1.00 71.38 92 THR A CA 1
ATOM 732 C C . THR A 1 92 ? -4.133 -1.309 6.682 1.00 71.38 92 THR A C 1
ATOM 734 O O . THR A 1 92 ? -4.980 -1.839 7.393 1.00 71.38 92 THR A O 1
ATOM 737 N N . SER A 1 93 ? -3.972 0.011 6.650 1.00 73.94 93 SER A N 1
ATOM 738 C CA . SER A 1 93 ? -4.759 0.917 7.488 1.00 73.94 93 SER A CA 1
ATOM 739 C C . SER A 1 93 ? -6.231 0.927 7.052 1.00 73.94 93 SER A C 1
ATOM 741 O O . SER A 1 93 ? -7.128 1.057 7.882 1.00 73.94 93 SER A O 1
ATOM 743 N N . PHE A 1 94 ? -6.478 0.743 5.751 1.00 75.06 94 PHE A N 1
ATOM 744 C CA . PHE A 1 94 ? -7.811 0.612 5.172 1.00 75.06 94 PHE A CA 1
ATOM 745 C C . PHE A 1 94 ? -8.477 -0.736 5.491 1.00 75.06 94 PHE A C 1
ATOM 747 O O . PHE A 1 94 ? -9.679 -0.766 5.746 1.00 75.06 94 PHE A O 1
ATOM 754 N N . GLU A 1 95 ? -7.723 -1.839 5.503 1.00 79.06 95 GLU A N 1
ATOM 755 C CA . GLU A 1 95 ? -8.213 -3.164 5.914 1.00 79.06 95 GLU A CA 1
ATOM 756 C C . GLU A 1 95 ? -8.704 -3.142 7.365 1.00 79.06 95 GLU A C 1
ATOM 758 O O . GLU A 1 95 ? -9.841 -3.532 7.630 1.00 79.06 95 G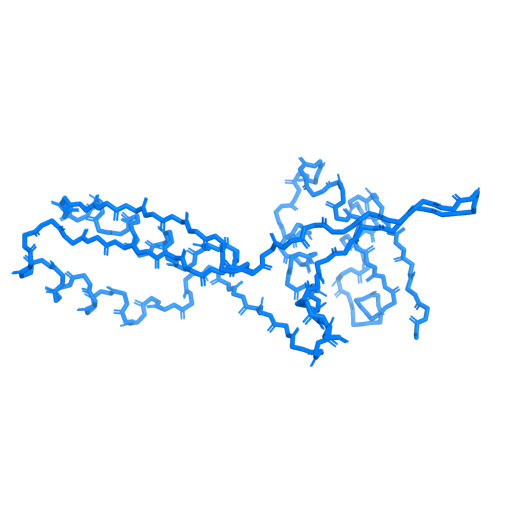LU A O 1
ATOM 763 N N . LEU A 1 96 ? -7.908 -2.583 8.282 1.00 81.25 96 LEU A N 1
ATOM 764 C CA . LEU A 1 96 ? -8.304 -2.436 9.683 1.00 81.25 96 LEU A CA 1
ATOM 765 C C . LEU A 1 96 ? -9.532 -1.525 9.843 1.00 81.25 96 LEU A C 1
ATOM 767 O O . LEU A 1 96 ? -10.454 -1.848 10.589 1.00 81.25 96 LEU A O 1
ATOM 771 N N . TYR A 1 97 ? -9.571 -0.399 9.122 1.00 83.19 97 TYR A N 1
ATOM 772 C CA . TYR A 1 97 ? -10.740 0.483 9.122 1.00 83.19 97 TYR A CA 1
ATOM 773 C C . TYR A 1 97 ? -12.003 -0.233 8.627 1.00 83.19 97 TYR A C 1
ATOM 775 O O . TYR A 1 97 ? -13.054 -0.119 9.252 1.00 83.19 97 TYR A O 1
ATOM 783 N N . SER A 1 98 ? -11.898 -1.004 7.542 1.00 82.06 98 SER A N 1
ATOM 784 C CA . SER A 1 98 ? -13.024 -1.773 6.998 1.00 82.06 98 SER A CA 1
ATOM 785 C C . SER A 1 98 ? -13.537 -2.791 8.017 1.00 82.06 98 SER A C 1
ATOM 787 O O . SER A 1 98 ? -14.736 -2.852 8.270 1.00 82.06 98 SER A O 1
ATOM 789 N N . LEU A 1 99 ? -12.629 -3.503 8.692 1.00 84.38 99 LEU A N 1
ATOM 790 C CA . LEU A 1 99 ? -12.984 -4.464 9.736 1.00 84.38 99 LEU A CA 1
ATOM 791 C C . LEU A 1 99 ? -13.718 -3.807 10.920 1.00 84.38 99 LEU A C 1
ATOM 793 O O . LEU A 1 99 ? -14.651 -4.388 11.470 1.00 84.38 99 LEU A O 1
ATOM 797 N N . LEU A 1 100 ? -13.334 -2.589 11.308 1.00 82.69 100 LEU A N 1
ATOM 798 C CA . LEU A 1 100 ? -14.020 -1.830 12.358 1.00 82.69 100 LEU A CA 1
ATOM 799 C C . LEU A 1 100 ? -15.443 -1.437 11.954 1.00 82.69 100 LEU A C 1
ATOM 801 O O . L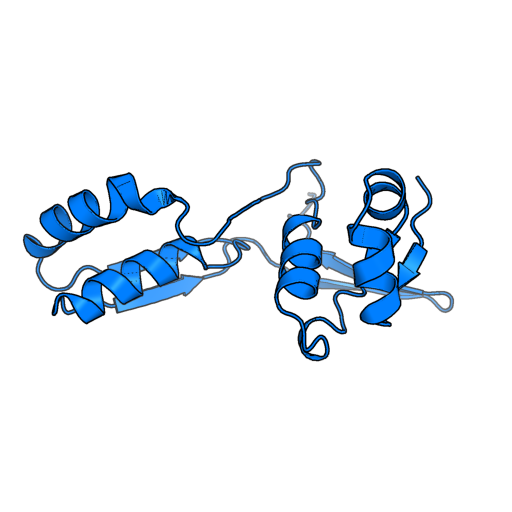EU A 1 100 ? -16.360 -1.572 12.765 1.00 82.69 100 LEU A O 1
ATOM 805 N N . GLN A 1 101 ? -15.632 -0.985 10.711 1.00 84.62 101 GLN A N 1
ATOM 806 C CA . GLN A 1 101 ? -16.958 -0.654 10.181 1.00 84.62 101 GLN A CA 1
ATOM 807 C C . GLN A 1 101 ? -17.858 -1.894 10.134 1.00 84.62 101 GLN A C 1
ATOM 809 O O . GLN A 1 101 ? -18.992 -1.840 10.611 1.00 84.62 101 GLN A O 1
ATOM 814 N N . ASP A 1 102 ? -17.329 -3.025 9.660 1.00 86.56 102 ASP A N 1
ATOM 815 C CA . ASP A 1 102 ? -18.047 -4.303 9.612 1.00 86.56 102 ASP A CA 1
ATOM 816 C C . ASP A 1 102 ? -18.460 -4.794 11.011 1.00 86.56 102 ASP A C 1
ATOM 818 O O . ASP A 1 102 ? -19.494 -5.442 11.171 1.00 86.56 102 ASP A O 1
ATOM 822 N N . GLN A 1 103 ? -17.689 -4.446 12.047 1.00 88.19 103 GLN A N 1
ATOM 823 C CA . GLN A 1 103 ? -17.992 -4.768 13.447 1.00 88.19 103 GLN A CA 1
ATOM 824 C C . GLN A 1 103 ? -18.776 -3.671 14.188 1.00 88.19 103 GLN A C 1
ATOM 826 O O . GLN A 1 103 ? -18.914 -3.736 15.412 1.00 88.19 103 GLN A O 1
ATOM 831 N N . GLY A 1 104 ? -19.306 -2.675 13.473 1.00 85.19 104 GLY A N 1
ATOM 832 C CA . GLY A 1 104 ? -20.161 -1.628 14.039 1.00 85.19 104 GLY A CA 1
ATOM 833 C C . GLY A 1 104 ? -19.423 -0.587 14.886 1.00 85.19 104 GLY A C 1
ATOM 834 O O . GLY A 1 104 ? -20.055 0.135 15.658 1.00 85.19 104 GLY A O 1
ATOM 835 N N . VAL A 1 105 ? -18.098 -0.488 14.760 1.00 84.12 105 VAL A N 1
ATOM 836 C CA . VAL A 1 105 ? -17.291 0.499 15.483 1.00 84.12 105 VAL A CA 1
ATOM 837 C C . VAL A 1 105 ? -17.251 1.802 14.693 1.00 84.12 105 VAL A C 1
ATOM 839 O O . VAL A 1 105 ? -16.528 1.941 13.701 1.00 84.12 105 VAL A O 1
ATOM 842 N N . SER A 1 106 ? -18.017 2.791 15.160 1.0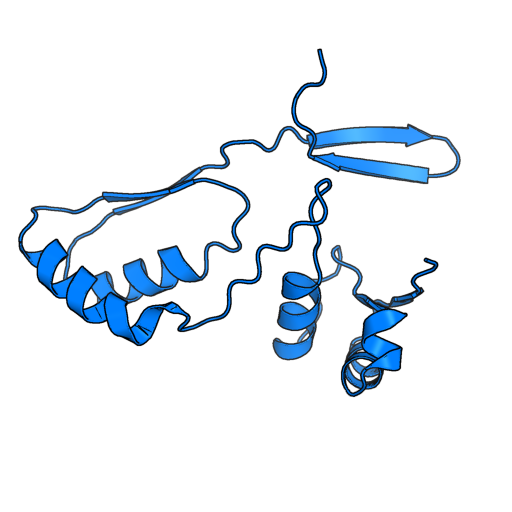0 83.56 106 SER A N 1
ATOM 843 C CA . SER A 1 106 ? -18.001 4.147 14.605 1.00 83.56 106 SER A CA 1
ATOM 844 C C . SER A 1 106 ? -16.588 4.721 14.689 1.00 83.56 106 SER A C 1
ATOM 846 O O . SER A 1 106 ? -16.112 5.031 15.772 1.00 83.56 106 SER A O 1
ATOM 848 N N . SER A 1 107 ? -15.927 4.900 13.552 1.00 84.94 107 SER A N 1
ATOM 849 C CA . SER A 1 107 ? -14.537 5.354 13.459 1.00 84.94 107 SER A CA 1
ATOM 850 C C . SER A 1 107 ? -14.339 6.290 12.269 1.00 84.94 107 SER A C 1
ATOM 852 O O . SER A 1 107 ? -15.126 6.281 11.319 1.00 84.94 107 SER A O 1
ATOM 854 N N . SER A 1 108 ? -13.273 7.088 12.316 1.00 82.81 108 SER A N 1
ATOM 855 C CA . SER A 1 108 ? -12.891 8.006 11.236 1.00 82.81 108 SER A CA 1
ATOM 856 C C . SER A 1 108 ? -11.549 7.595 10.642 1.00 82.81 108 SER A C 1
ATOM 858 O O . SER A 1 108 ? -10.620 7.283 11.387 1.00 82.81 108 SER A O 1
ATOM 860 N N . PHE A 1 109 ? -11.426 7.642 9.314 1.00 78.12 109 PHE A N 1
ATOM 861 C CA . PHE A 1 109 ? -10.191 7.315 8.603 1.00 78.12 109 PHE A CA 1
ATOM 862 C C . PHE A 1 109 ? -9.635 8.538 7.878 1.00 78.12 109 PHE A C 1
ATOM 864 O O . PHE A 1 109 ? -10.276 9.094 6.988 1.00 78.12 109 PHE A O 1
ATOM 871 N N . ASN A 1 110 ? -8.428 8.941 8.258 1.00 74.94 110 ASN A N 1
ATOM 872 C CA . ASN A 1 110 ? -7.694 10.041 7.656 1.00 74.94 110 ASN A CA 1
ATOM 873 C C . ASN A 1 110 ? -6.432 9.513 6.978 1.00 74.94 110 ASN A C 1
ATOM 875 O O . ASN A 1 110 ? -5.741 8.641 7.505 1.00 74.94 110 ASN A O 1
ATOM 879 N N . ILE A 1 111 ? -6.086 10.104 5.840 1.00 65.50 111 ILE A N 1
ATOM 880 C CA . ILE A 1 111 ? -4.830 9.839 5.141 1.00 65.50 111 ILE A CA 1
ATOM 881 C C . ILE A 1 111 ? -4.108 11.172 4.986 1.00 65.50 111 ILE A C 1
ATOM 883 O O . ILE A 1 111 ? -4.699 12.145 4.518 1.00 65.50 111 ILE A O 1
ATOM 887 N N . SER A 1 112 ? -2.827 11.228 5.343 1.00 61.94 112 SER A N 1
ATOM 888 C CA . SER A 1 112 ? -1.976 12.356 4.964 1.00 61.94 112 SER A CA 1
ATOM 889 C C . SER A 1 112 ? -0.621 11.889 4.472 1.00 61.94 112 SER A C 1
ATOM 891 O O . SER A 1 112 ? 0.025 11.036 5.085 1.00 61.94 112 SER A O 1
ATOM 893 N N . ASP A 1 113 ? -0.132 12.536 3.425 1.00 60.47 113 ASP A N 1
ATOM 894 C CA . ASP A 1 113 ? 1.251 12.382 3.017 1.00 60.47 113 ASP A CA 1
ATOM 895 C C . ASP A 1 113 ? 2.163 13.213 3.930 1.00 60.47 113 ASP A C 1
ATOM 897 O O . ASP A 1 113 ? 1.952 14.412 4.114 1.00 60.47 113 ASP A O 1
ATOM 901 N N . LYS A 1 114 ? 3.169 12.573 4.529 1.00 55.38 114 LYS A N 1
ATOM 902 C CA . LYS A 1 114 ? 4.130 13.252 5.409 1.00 55.38 114 LYS A CA 1
ATOM 903 C C . LYS A 1 114 ? 5.273 13.901 4.625 1.00 55.38 114 LYS A C 1
ATOM 905 O O . LYS A 1 114 ? 5.949 14.762 5.183 1.00 55.38 114 LYS A O 1
ATOM 910 N N . PHE A 1 115 ? 5.510 13.495 3.370 1.00 53.12 115 PHE A N 1
ATOM 911 C CA . PHE A 1 115 ? 6.779 13.789 2.696 1.00 53.12 115 PHE A CA 1
ATOM 912 C C . PHE A 1 115 ? 6.705 14.162 1.213 1.00 53.12 115 PHE A C 1
ATOM 914 O O . PHE A 1 115 ? 7.681 14.737 0.734 1.00 53.12 115 PHE A O 1
ATOM 921 N N . ALA A 1 116 ? 5.609 13.928 0.484 1.00 51.69 116 ALA A N 1
ATOM 922 C CA . ALA A 1 116 ? 5.648 14.159 -0.960 1.00 51.69 116 ALA A CA 1
ATOM 923 C C . ALA A 1 116 ? 5.624 15.649 -1.342 1.00 51.69 116 ALA A C 1
ATOM 925 O O . ALA A 1 116 ? 4.577 16.298 -1.421 1.00 51.69 116 ALA A O 1
ATOM 926 N N . LYS A 1 117 ? 6.799 16.187 -1.673 1.00 55.53 117 LYS A N 1
ATOM 927 C CA . LYS A 1 117 ? 6.920 17.331 -2.580 1.00 55.53 117 LYS A CA 1
ATOM 928 C C . LYS A 1 117 ? 7.264 16.780 -3.951 1.00 55.53 117 LYS A C 1
ATOM 930 O O . LYS A 1 117 ? 8.317 16.182 -4.142 1.00 55.53 117 LYS A O 1
ATOM 935 N N . ILE A 1 118 ? 6.361 16.979 -4.906 1.00 53.25 118 ILE A N 1
ATOM 936 C CA . ILE A 1 118 ? 6.584 16.549 -6.283 1.00 53.25 118 ILE A CA 1
ATOM 937 C C . ILE A 1 118 ? 7.485 17.570 -6.968 1.00 53.25 118 ILE A C 1
ATOM 939 O O . ILE A 1 118 ? 7.128 18.741 -7.099 1.00 53.25 118 ILE A O 1
ATOM 943 N N . TYR A 1 119 ? 8.639 17.105 -7.431 1.00 61.41 119 TYR A N 1
ATOM 944 C CA . TYR A 1 119 ? 9.564 17.892 -8.229 1.00 61.41 119 TYR A CA 1
ATOM 945 C C . TYR A 1 119 ? 9.465 17.495 -9.697 1.00 61.41 119 TYR A C 1
ATOM 947 O O . TYR A 1 119 ? 9.283 16.325 -10.049 1.00 61.41 119 TYR A O 1
ATOM 955 N N . TYR A 1 120 ? 9.584 18.508 -10.549 1.00 59.69 120 TYR A N 1
ATOM 956 C CA . TYR A 1 120 ? 9.433 18.401 -11.989 1.00 59.69 120 TYR A CA 1
ATOM 957 C C . TYR A 1 120 ? 10.669 18.971 -12.679 1.00 59.69 120 TYR A C 1
ATOM 959 O O . TYR A 1 120 ? 10.995 20.144 -12.510 1.00 59.69 120 TYR A O 1
ATOM 967 N N . GLU A 1 121 ? 11.331 18.145 -13.483 1.00 69.06 121 GLU A N 1
ATOM 968 C CA . GLU A 1 121 ? 12.442 18.550 -14.341 1.00 69.06 121 GLU A CA 1
ATOM 969 C C . GLU A 1 121 ? 12.103 18.196 -15.794 1.00 69.06 121 GLU A C 1
ATOM 971 O O . GLU A 1 121 ? 11.797 17.042 -16.116 1.00 69.06 121 GLU A O 1
ATOM 976 N N . LYS A 1 122 ? 12.158 19.195 -16.682 1.00 67.62 122 LYS A N 1
ATOM 977 C CA . LYS A 1 122 ? 11.929 19.024 -18.120 1.00 67.62 122 LYS A CA 1
ATOM 978 C C . LYS A 1 122 ? 13.173 19.419 -18.895 1.00 67.62 122 LYS A C 1
ATOM 980 O O . LYS A 1 122 ? 13.609 20.564 -18.827 1.00 67.62 122 LYS A O 1
ATOM 985 N N . THR A 1 123 ? 13.687 18.488 -19.686 1.00 77.69 123 THR A N 1
ATOM 986 C CA . THR A 1 123 ? 14.716 18.745 -20.695 1.00 77.69 123 THR A CA 1
ATOM 987 C C . THR A 1 123 ? 14.142 18.465 -22.091 1.00 77.69 123 THR A C 1
ATOM 989 O O . THR A 1 123 ? 13.072 17.857 -22.202 1.00 77.69 123 THR A O 1
ATOM 992 N N . PRO A 1 124 ? 14.823 18.865 -23.183 1.00 82.69 124 PRO A N 1
ATOM 993 C CA . PRO A 1 124 ? 14.414 18.483 -24.538 1.00 82.69 124 PRO A CA 1
ATOM 994 C C . PRO A 1 124 ? 14.405 16.964 -24.782 1.00 82.69 124 PRO A C 1
ATOM 996 O O . PRO A 1 124 ? 13.746 16.500 -25.706 1.00 82.69 124 PRO A O 1
ATOM 999 N N . LEU A 1 125 ? 15.137 16.193 -23.969 1.00 52.75 125 LEU A N 1
ATOM 1000 C CA . LEU A 1 125 ? 15.347 14.756 -24.159 1.00 52.75 125 LEU A CA 1
ATOM 1001 C C . LEU A 1 125 ? 14.484 13.891 -23.232 1.00 52.75 125 LEU A C 1
ATOM 1003 O O . LEU A 1 125 ? 14.183 12.750 -23.577 1.00 52.75 125 LEU A O 1
ATOM 1007 N N . TYR A 1 126 ? 14.089 14.396 -22.059 1.00 53.22 126 TYR A N 1
ATOM 1008 C CA . TYR A 1 126 ? 13.252 13.654 -21.116 1.00 53.22 126 TYR A CA 1
ATOM 1009 C C . TYR A 1 126 ? 12.487 14.564 -20.149 1.00 53.22 126 TYR A C 1
ATOM 1011 O O . TYR A 1 126 ? 12.822 15.724 -19.922 1.00 53.22 126 TYR A O 1
ATOM 1019 N N . THR A 1 127 ? 11.461 13.988 -19.526 1.00 60.25 127 THR A N 1
ATOM 1020 C CA . THR A 1 127 ? 10.777 14.561 -18.362 1.00 60.25 127 THR A CA 1
ATOM 1021 C C . THR A 1 127 ? 10.993 13.645 -17.169 1.00 60.25 127 THR A C 1
ATOM 1023 O O . THR A 1 127 ? 10.810 12.431 -17.280 1.00 60.25 127 THR A O 1
ATOM 1026 N N . LYS A 1 128 ? 11.381 14.221 -16.032 1.00 51.00 128 LYS A N 1
ATOM 1027 C CA . LYS A 1 128 ? 11.608 13.505 -14.781 1.00 51.00 128 LYS A CA 1
ATOM 1028 C C . LYS A 1 128 ? 10.679 14.071 -13.713 1.00 51.00 128 LYS A C 1
ATOM 1030 O O . LYS A 1 128 ? 10.685 15.268 -13.442 1.00 51.00 128 LYS A O 1
ATOM 1035 N N . ILE A 1 129 ? 9.884 13.188 -13.123 1.00 54.81 129 ILE A N 1
ATOM 1036 C CA . ILE A 1 129 ? 9.037 13.481 -11.968 1.00 54.81 129 ILE A CA 1
ATOM 1037 C C . ILE A 1 129 ? 9.590 12.652 -10.822 1.00 54.81 129 ILE A C 1
ATOM 1039 O O . ILE A 1 129 ? 9.797 11.446 -10.985 1.00 54.81 129 ILE A O 1
ATOM 1043 N N . TYR A 1 130 ? 9.886 13.290 -9.698 1.00 61.09 130 TYR A N 1
ATOM 1044 C CA . TYR A 1 130 ? 10.456 12.601 -8.550 1.00 61.09 130 TYR A CA 1
ATOM 1045 C C . TYR A 1 130 ? 9.980 13.211 -7.236 1.00 61.09 130 TYR A C 1
ATOM 1047 O O . TYR A 1 130 ? 9.690 14.402 -7.146 1.00 61.09 130 TYR A O 1
ATOM 1055 N N . ASP A 1 131 ? 9.910 12.353 -6.228 1.00 55.44 131 ASP A N 1
ATOM 1056 C CA . ASP A 1 131 ? 9.704 12.718 -4.834 1.00 55.44 131 ASP A CA 1
ATOM 1057 C C . ASP A 1 131 ? 11.085 12.816 -4.160 1.00 55.44 131 ASP A C 1
ATOM 1059 O O . ASP A 1 131 ? 11.916 11.906 -4.308 1.00 55.44 131 ASP A O 1
ATOM 1063 N N . SER A 1 132 ? 11.380 13.935 -3.494 1.00 55.38 132 SER A N 1
ATOM 1064 C CA . SER A 1 132 ? 12.632 14.109 -2.747 1.00 55.38 132 SER A CA 1
ATOM 1065 C C . SER A 1 132 ? 12.437 14.894 -1.458 1.00 55.38 132 SER A C 1
ATOM 1067 O O . SER A 1 132 ? 11.840 15.970 -1.464 1.00 55.38 132 SER A O 1
ATOM 1069 N N . GLU A 1 133 ? 13.053 14.424 -0.373 1.00 46.88 133 GLU A N 1
ATOM 1070 C CA . GLU A 1 133 ? 13.278 15.254 0.807 1.00 46.88 133 GLU A CA 1
ATOM 1071 C C . GLU A 1 133 ? 14.217 16.415 0.448 1.00 46.88 133 GLU A C 1
ATOM 1073 O O . GLU A 1 133 ? 15.158 16.257 -0.333 1.00 46.88 133 GLU A O 1
ATOM 1078 N N . LYS A 1 134 ? 13.927 17.601 0.991 1.00 39.25 134 LYS A N 1
ATOM 1079 C CA . LYS A 1 134 ? 14.670 18.843 0.751 1.00 39.25 134 LYS A CA 1
ATOM 1080 C C . 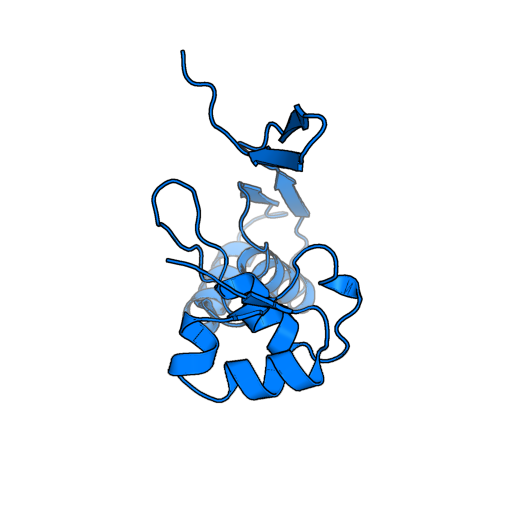LYS A 1 134 ? 16.145 18.621 1.124 1.00 39.25 134 LYS A C 1
ATOM 1082 O O . LYS A 1 134 ? 16.468 18.591 2.307 1.00 39.25 134 LYS A O 1
ATOM 1087 N N . ILE A 1 135 ? 17.023 18.451 0.136 1.00 43.59 135 ILE A N 1
ATOM 1088 C CA . ILE A 1 135 ? 18.470 18.486 0.378 1.00 43.59 135 ILE A CA 1
ATOM 1089 C C . ILE A 1 135 ? 18.821 19.960 0.665 1.00 43.59 135 ILE A C 1
ATOM 1091 O O . ILE A 1 135 ? 18.366 20.815 -0.102 1.00 43.59 135 ILE A O 1
ATOM 1095 N N . PRO A 1 136 ? 19.502 20.271 1.785 1.00 40.28 136 PRO A N 1
ATOM 1096 C CA . PRO A 1 136 ? 19.920 21.633 2.117 1.00 40.28 136 PRO A CA 1
ATOM 1097 C C . PRO A 1 136 ? 20.856 22.237 1.067 1.00 40.28 136 PRO A C 1
ATOM 1099 O O . PRO A 1 136 ? 21.624 21.471 0.439 1.00 40.28 136 PRO A O 1
#

Secondary structure (DSSP, 8-state):
---EEE--HHHHHHHHHSHHHHHHEEE-GGGGGG-S-HHHHHHHHHT---TTS------TTTTHHHHHHHHHHHTTSSS-EEEEESSS-SHHHHHHHHHHHHTT---EEEEE-SS--EEEEE-SS-EEEEE-----

Organism: NCBI:txid2200907

Radius of gyration: 18.77 Å; chains: 1; bounding box: 41×38×49 Å